Protein AF-A0A381TYD4-F1 (afdb_monomer)

Solvent-accessible surface area (backbone atoms only — not comparable to full-atom values): 4516 Å² total; per-residue (Å²): 135,86,84,78,76,80,72,80,73,76,75,76,67,67,74,88,34,72,67,45,53,50,51,51,49,51,52,48,52,54,50,50,54,55,58,47,46,70,58,51,51,43,54,50,37,48,74,73,70,48,58,74,67,60,38,52,53,52,54,52,49,56,56,48,49,55,61,64,48,38,73,76,77,101

Organism: NCBI:txid408172

Nearest PDB structures (foldseek):
  8bqs-assembly1_BD  TM=5.155E-01  e=7.695E+00  Tetrahymena thermophila SB210
  7tgh-assembly1_T5  TM=4.315E-01  e=5.156E+00  Tetrahymena thermophila

Sequence (74 aa):
MKAESVEDTFQVNKLWTKDFFLNLLVAHFLLAGFFSLFIVVPAFIEFRGGEVWEAGIIIATFGLAGVIVRPMAG

Foldseek 3Di:
DDPPPPPPPPVPDPCPDPVNVVVVVVVVVVVVVLVVCLVVVQVVCVVVVHDNVVNVVVNVVSVVCCVVCVVVVD

pLDDT: mean 78.33, std 13.47, range [38.47, 94.0]

InterPro domains:
  IPR036259 MFS transporter superfamily [SSF103473] (17-74)

Mean predicted aligned error: 11.42 Å

Secondary structure (DSSP, 8-state):
--------------S--HHHHHHHHHHHHHHHHHHHHHHHHHHHHHHTT--HHHHHHHHHHHHHHHHHHHHHH-

Radius of gyration: 22.66 Å; Cα contacts (8 Å, |Δi|>4): 15; chains: 1; bounding box: 62×12×59 Å

Structure (mmCIF, N/CA/C/O backbone):
data_AF-A0A381TYD4-F1
#
_entry.id   AF-A0A381TYD4-F1
#
loop_
_atom_site.group_PDB
_atom_site.id
_atom_site.type_symbol
_atom_site.label_atom_id
_atom_site.label_alt_id
_atom_site.label_comp_id
_atom_site.label_asym_id
_atom_site.label_entity_id
_atom_site.label_seq_id
_atom_site.pdbx_PDB_ins_code
_atom_site.Cartn_x
_atom_site.Cartn_y
_atom_site.Cartn_z
_atom_site.occupancy
_atom_site.B_iso_or_equiv
_atom_site.auth_seq_id
_atom_site.auth_comp_id
_at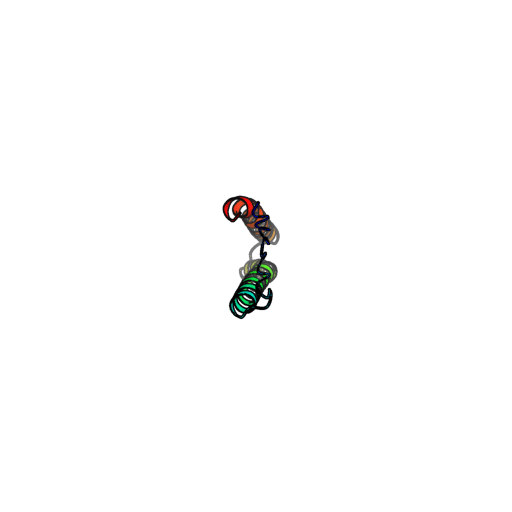om_site.auth_asym_id
_atom_site.auth_atom_id
_atom_site.pdbx_PDB_model_num
ATOM 1 N N . MET A 1 1 ? 45.541 4.779 -42.162 1.00 41.03 1 MET A N 1
ATOM 2 C CA . MET A 1 1 ? 45.419 4.939 -40.697 1.00 41.03 1 MET A CA 1
ATOM 3 C C . MET A 1 1 ? 43.928 5.006 -40.404 1.00 41.03 1 MET A C 1
ATOM 5 O O . MET A 1 1 ? 43.264 5.891 -40.920 1.00 41.03 1 MET A O 1
ATOM 9 N N . LYS A 1 2 ? 43.390 3.948 -39.796 1.00 38.47 2 LYS A N 1
ATOM 10 C CA . LYS A 1 2 ? 41.965 3.594 -39.774 1.00 38.47 2 LYS A CA 1
ATOM 11 C C . LYS A 1 2 ? 41.272 4.402 -38.669 1.00 38.47 2 LYS A C 1
ATOM 13 O O . LYS A 1 2 ? 41.534 4.158 -37.498 1.00 38.47 2 LYS A O 1
ATOM 18 N N . ALA A 1 3 ? 40.459 5.388 -39.037 1.00 51.00 3 ALA A N 1
ATOM 19 C CA . ALA A 1 3 ? 39.559 6.050 -38.099 1.00 51.00 3 ALA A CA 1
ATOM 20 C C . ALA A 1 3 ? 38.297 5.188 -37.997 1.00 51.00 3 ALA A C 1
ATOM 22 O O . ALA A 1 3 ? 37.355 5.347 -38.766 1.00 51.00 3 ALA A O 1
ATOM 23 N N . GLU A 1 4 ? 38.343 4.191 -37.117 1.00 53.19 4 GLU A N 1
ATOM 24 C CA . GLU A 1 4 ? 37.176 3.401 -36.742 1.00 53.19 4 GLU A CA 1
ATOM 25 C C . GLU A 1 4 ? 36.390 4.248 -35.736 1.00 53.19 4 GLU A C 1
ATOM 27 O O . GLU A 1 4 ? 36.711 4.300 -34.550 1.00 53.19 4 GLU A O 1
ATOM 32 N N . SER A 1 5 ? 35.437 5.031 -36.246 1.00 53.50 5 SER A N 1
ATOM 33 C CA . SER A 1 5 ? 34.456 5.734 -35.430 1.00 53.50 5 SER A CA 1
ATOM 34 C C . SER A 1 5 ? 33.585 4.682 -34.759 1.00 53.50 5 SER A C 1
ATOM 36 O O . SER A 1 5 ? 32.695 4.110 -35.388 1.00 53.50 5 SER A O 1
ATOM 38 N N . VAL A 1 6 ? 33.877 4.404 -33.491 1.00 59.03 6 VAL A N 1
ATOM 39 C CA . VAL A 1 6 ? 32.971 3.683 -32.601 1.00 59.03 6 VAL A CA 1
ATOM 40 C 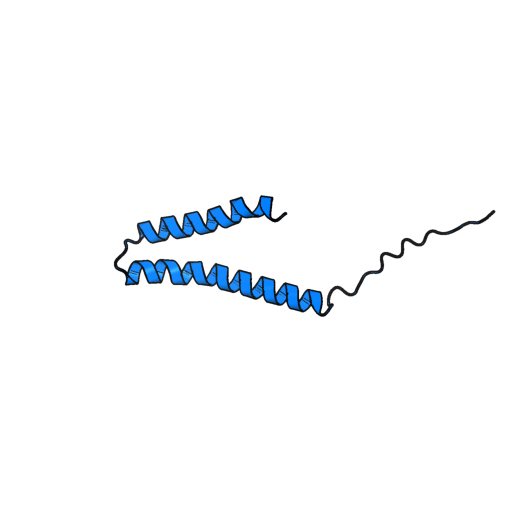C . VAL A 1 6 ? 31.745 4.576 -32.428 1.00 59.03 6 VAL A C 1
ATOM 42 O O . VAL A 1 6 ? 31.697 5.448 -31.565 1.00 59.03 6 VAL A O 1
ATOM 45 N N . GLU A 1 7 ? 30.785 4.426 -33.336 1.00 54.16 7 GLU A N 1
ATOM 46 C CA . GLU A 1 7 ? 29.417 4.857 -33.108 1.00 54.16 7 GLU A CA 1
ATOM 47 C C . GLU A 1 7 ? 28.903 4.009 -31.947 1.00 54.16 7 GLU A C 1
ATOM 49 O O . GLU A 1 7 ? 28.549 2.842 -32.117 1.00 54.16 7 GLU A O 1
ATOM 54 N N . ASP A 1 8 ? 28.911 4.584 -30.745 1.00 54.53 8 ASP A N 1
ATOM 55 C CA . ASP A 1 8 ? 28.113 4.099 -29.626 1.00 54.53 8 ASP A CA 1
ATOM 56 C C . ASP A 1 8 ? 26.646 4.193 -30.058 1.00 54.53 8 ASP A C 1
ATOM 58 O O . ASP A 1 8 ? 25.950 5.190 -29.841 1.00 54.53 8 ASP A O 1
ATOM 62 N N . THR A 1 9 ? 26.166 3.163 -30.754 1.00 50.75 9 THR A N 1
ATOM 63 C CA . THR A 1 9 ? 24.747 2.997 -31.011 1.00 50.75 9 THR A CA 1
ATOM 64 C C . THR A 1 9 ? 24.101 2.654 -29.679 1.00 50.75 9 THR A C 1
ATOM 66 O O . THR A 1 9 ? 23.861 1.485 -29.370 1.00 50.75 9 THR A O 1
ATOM 69 N N . PHE A 1 10 ? 23.785 3.678 -28.888 1.00 55.03 10 PHE A N 1
ATOM 70 C CA . PHE A 1 10 ? 22.672 3.612 -27.957 1.00 55.03 10 PHE A CA 1
ATOM 71 C C . PHE A 1 10 ? 21.441 3.327 -28.813 1.00 55.03 10 PHE A C 1
ATOM 73 O O . PHE A 1 10 ? 20.775 4.234 -29.309 1.00 55.03 10 PHE A O 1
ATOM 80 N N . GLN A 1 11 ? 21.186 2.045 -29.067 1.00 58.12 11 GLN A N 1
ATOM 81 C CA . GLN A 1 11 ? 19.933 1.573 -29.623 1.00 58.12 11 GLN A CA 1
ATOM 82 C C . GLN A 1 11 ? 18.874 1.987 -28.605 1.00 58.12 11 GLN A C 1
ATOM 84 O O . GLN A 1 11 ? 18.659 1.306 -27.601 1.00 58.12 11 GLN A O 1
ATOM 89 N N . VAL A 1 12 ? 18.274 3.161 -28.817 1.00 60.59 12 VAL A N 1
ATOM 90 C CA . VAL A 1 12 ? 17.132 3.651 -28.049 1.00 60.59 12 VAL A CA 1
ATOM 91 C C . VAL A 1 12 ? 15.977 2.724 -28.400 1.00 60.59 12 VAL A C 1
ATOM 93 O O . VAL A 1 12 ? 15.166 3.003 -29.284 1.00 60.59 12 VAL A O 1
ATOM 96 N N . ASN A 1 13 ? 15.952 1.558 -27.755 1.00 62.59 13 ASN A N 1
ATOM 97 C CA . ASN A 1 13 ? 14.834 0.641 -27.830 1.00 62.59 13 ASN A CA 1
ATOM 98 C C . ASN A 1 13 ? 13.579 1.439 -27.483 1.00 62.59 13 ASN A C 1
ATOM 100 O O . ASN A 1 13 ? 13.546 2.199 -26.512 1.00 62.59 13 ASN A O 1
ATOM 104 N N . LYS A 1 14 ? 12.560 1.318 -28.331 1.00 69.69 14 LYS A N 1
ATOM 105 C CA . LYS A 1 14 ? 11.327 2.091 -28.215 1.00 69.69 14 LYS A CA 1
ATOM 106 C C . LYS A 1 14 ? 10.722 1.825 -26.830 1.00 69.69 14 LYS A C 1
ATOM 108 O O . LYS A 1 14 ? 10.273 0.715 -26.562 1.00 69.69 14 LYS A O 1
ATOM 113 N N . LEU A 1 15 ? 10.716 2.843 -25.963 1.00 66.56 15 LEU A N 1
ATOM 114 C CA . LEU A 1 15 ? 10.237 2.764 -24.570 1.00 66.56 15 LEU A CA 1
ATOM 115 C C . LEU A 1 15 ? 8.875 2.069 -24.465 1.00 66.56 15 LEU A C 1
ATOM 117 O O . LEU A 1 15 ? 8.652 1.231 -23.602 1.00 66.56 15 LEU A O 1
ATOM 121 N N . TRP A 1 16 ? 7.990 2.358 -25.414 1.00 75.00 16 TRP A N 1
ATOM 122 C CA . TRP A 1 16 ? 6.665 1.763 -25.541 1.00 75.00 16 TRP A CA 1
ATOM 123 C C . TRP A 1 16 ? 6.699 0.375 -26.195 1.00 75.00 16 TRP A C 1
ATOM 125 O O . TRP A 1 16 ? 6.096 0.146 -27.245 1.00 75.00 16 TRP A O 1
ATOM 135 N N . THR A 1 17 ? 7.420 -0.554 -25.576 1.00 83.62 17 THR A N 1
ATOM 136 C CA . THR A 1 17 ? 7.361 -1.979 -25.922 1.00 83.62 17 THR A CA 1
ATOM 137 C C . THR A 1 17 ? 6.177 -2.631 -25.198 1.00 83.62 17 THR A C 1
ATOM 139 O O . THR A 1 17 ? 5.719 -2.133 -24.167 1.00 83.62 17 THR A O 1
ATOM 142 N N . LYS A 1 18 ? 5.649 -3.746 -25.722 1.00 82.44 18 LYS A N 1
ATOM 143 C CA . LYS A 1 18 ? 4.566 -4.501 -25.061 1.00 82.44 18 LYS A CA 1
ATOM 144 C C . LYS A 1 18 ? 4.923 -4.856 -23.612 1.00 82.44 18 LYS A C 1
ATOM 146 O O . LYS A 1 18 ? 4.078 -4.707 -22.736 1.00 82.44 18 LYS A O 1
ATOM 151 N N . ASP A 1 19 ? 6.180 -5.220 -23.364 1.00 83.44 19 ASP A N 1
ATOM 152 C CA . ASP A 1 19 ? 6.691 -5.538 -22.027 1.00 83.44 19 ASP A CA 1
ATOM 153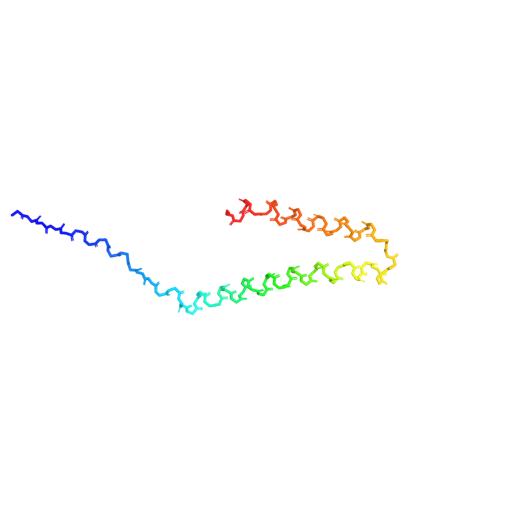 C C . ASP A 1 19 ? 6.644 -4.330 -21.085 1.00 83.44 19 ASP A C 1
ATOM 155 O O . ASP A 1 19 ? 6.261 -4.462 -19.927 1.00 83.44 19 ASP A O 1
ATOM 159 N N . PHE A 1 20 ? 6.946 -3.129 -21.591 1.00 84.81 20 PHE A N 1
ATOM 160 C CA . PHE A 1 20 ? 6.844 -1.897 -20.811 1.00 84.81 20 PHE A CA 1
ATOM 161 C C . PHE A 1 20 ? 5.393 -1.578 -20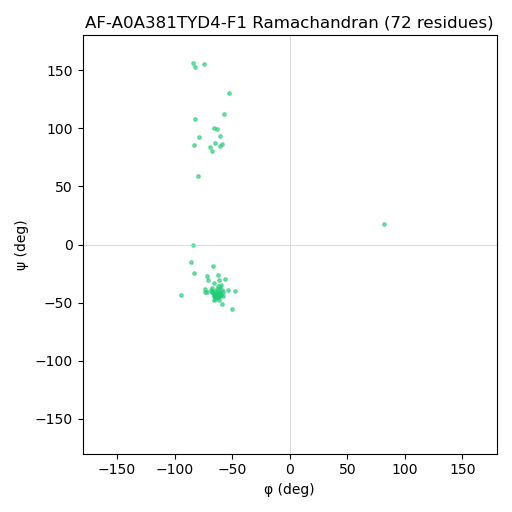.443 1.00 84.81 20 PHE A C 1
ATOM 163 O O . PHE A 1 20 ? 5.119 -1.234 -19.298 1.00 84.81 20 PHE A O 1
ATOM 170 N N . PHE A 1 21 ? 4.452 -1.742 -21.377 1.00 89.69 21 PHE A N 1
ATOM 171 C CA . PHE A 1 21 ? 3.026 -1.564 -21.093 1.00 89.69 21 PHE A CA 1
ATOM 172 C C . PHE A 1 21 ? 2.508 -2.567 -20.063 1.00 89.69 21 PHE A C 1
ATOM 174 O O . PHE A 1 21 ? 1.792 -2.169 -19.147 1.00 89.69 21 PHE A O 1
ATOM 181 N N . LEU A 1 22 ? 2.868 -3.849 -20.191 1.00 90.44 22 LEU A N 1
ATOM 182 C CA . LEU A 1 22 ? 2.483 -4.868 -19.212 1.00 90.44 22 LEU A CA 1
ATOM 183 C C . LEU A 1 22 ? 3.082 -4.558 -17.841 1.00 90.44 22 LEU A C 1
ATOM 185 O O . LEU A 1 22 ? 2.363 -4.603 -16.848 1.00 90.44 22 LEU A O 1
ATOM 189 N N . ASN A 1 23 ? 4.362 -4.188 -17.781 1.00 89.44 23 ASN A N 1
ATOM 190 C CA . ASN A 1 23 ? 5.014 -3.838 -16.525 1.00 89.44 23 ASN A CA 1
ATOM 191 C C . ASN A 1 23 ? 4.394 -2.586 -15.887 1.00 89.44 23 ASN A C 1
ATOM 193 O O . ASN A 1 23 ? 4.131 -2.571 -14.688 1.00 89.44 23 ASN A O 1
ATOM 197 N N . LEU A 1 24 ? 4.091 -1.559 -16.687 1.00 89.69 24 LEU A N 1
ATOM 198 C CA . LEU A 1 24 ? 3.401 -0.354 -16.228 1.00 89.69 24 LEU A CA 1
ATOM 199 C C . LEU A 1 24 ? 2.004 -0.684 -15.693 1.00 89.69 24 LEU A C 1
ATOM 201 O O . LEU A 1 24 ? 1.611 -0.175 -14.648 1.00 89.69 24 LEU A O 1
ATOM 205 N N . LEU A 1 25 ? 1.267 -1.550 -16.387 1.00 94.00 25 LEU A N 1
ATOM 206 C CA . LEU A 1 25 ? -0.070 -1.973 -15.989 1.00 94.00 25 LEU A CA 1
ATOM 207 C C . LEU A 1 25 ? -0.037 -2.784 -14.686 1.00 94.00 25 LEU A C 1
ATOM 209 O O . LEU A 1 25 ? -0.824 -2.520 -13.781 1.00 94.00 25 LEU A O 1
ATOM 213 N N . VAL A 1 26 ? 0.903 -3.723 -14.555 1.00 92.81 26 VAL A N 1
ATOM 214 C CA . VAL A 1 26 ? 1.118 -4.495 -13.320 1.00 92.81 26 VAL A CA 1
ATOM 215 C C . VAL A 1 26 ? 1.501 -3.570 -12.168 1.00 92.81 26 VAL A C 1
ATOM 217 O O . VAL A 1 26 ? 0.891 -3.645 -11.103 1.00 92.81 26 VAL A O 1
ATOM 220 N N . ALA A 1 27 ? 2.447 -2.654 -12.385 1.00 89.62 27 ALA A N 1
ATOM 221 C CA . ALA A 1 27 ? 2.823 -1.656 -11.389 1.00 89.62 27 ALA A CA 1
ATOM 222 C C . ALA A 1 27 ? 1.624 -0.783 -10.987 1.00 89.62 27 ALA A C 1
ATOM 224 O O . ALA A 1 27 ? 1.443 -0.492 -9.807 1.00 89.62 27 ALA A O 1
ATOM 225 N N . HIS A 1 28 ? 0.766 -0.419 -11.943 1.00 90.19 28 HIS A N 1
ATOM 226 C CA . HIS A 1 28 ? -0.444 0.349 -11.680 1.00 90.19 28 HIS A CA 1
ATOM 227 C C . HIS A 1 28 ? -1.451 -0.429 -10.826 1.00 90.19 28 HIS A C 1
ATOM 229 O O . HIS A 1 28 ? -1.975 0.121 -9.863 1.00 90.19 28 HIS A O 1
ATOM 235 N N . PHE A 1 29 ? -1.690 -1.710 -11.116 1.00 93.19 29 PHE A N 1
ATOM 236 C CA . PHE A 1 29 ? -2.581 -2.543 -10.303 1.00 93.19 29 PHE A CA 1
ATOM 237 C C . PHE A 1 29 ? -2.022 -2.821 -8.907 1.00 93.19 29 PHE A C 1
ATOM 239 O O . PHE A 1 29 ? -2.781 -2.798 -7.940 1.00 93.19 29 PHE A O 1
ATOM 246 N N . LEU A 1 30 ? -0.708 -3.024 -8.777 1.00 89.31 30 LEU A N 1
ATOM 247 C CA . LEU A 1 30 ? 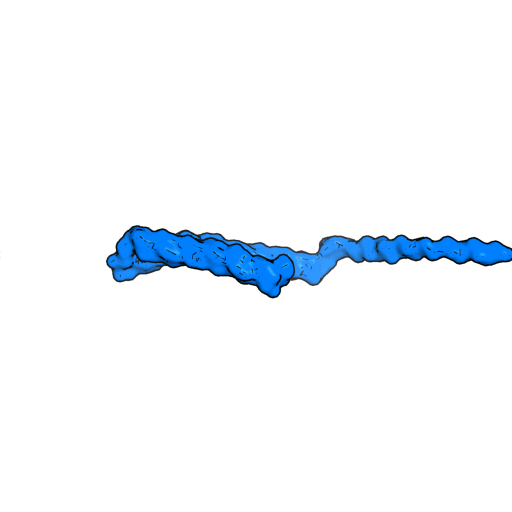-0.053 -3.151 -7.473 1.00 89.31 30 LEU A CA 1
ATOM 248 C C . LEU A 1 30 ? -0.195 -1.865 -6.655 1.00 89.31 30 LEU A C 1
ATOM 250 O O . LEU A 1 30 ? -0.553 -1.920 -5.481 1.00 89.31 30 LEU A O 1
ATOM 254 N N . LEU A 1 31 ? 0.018 -0.709 -7.287 1.00 87.81 31 LEU A N 1
ATOM 255 C CA . LEU A 1 31 ? -0.159 0.593 -6.654 1.00 87.81 31 LEU A CA 1
ATOM 256 C C . LEU A 1 31 ? -1.622 0.830 -6.251 1.00 87.81 31 LEU A C 1
ATOM 258 O O . LEU A 1 31 ? -1.895 1.252 -5.130 1.00 87.81 31 LEU A O 1
ATOM 262 N N . ALA A 1 32 ? -2.567 0.528 -7.142 1.00 91.00 32 ALA A N 1
ATOM 263 C CA . ALA A 1 32 ? -3.996 0.678 -6.888 1.00 91.00 32 ALA A CA 1
ATOM 264 C C . ALA A 1 32 ? -4.474 -0.238 -5.751 1.00 91.00 32 ALA A C 1
ATOM 266 O O . ALA A 1 32 ? -5.195 0.215 -4.863 1.00 91.00 32 ALA A O 1
ATOM 267 N N . GLY A 1 33 ? -4.034 -1.500 -5.734 1.00 87.38 33 GLY A N 1
ATOM 268 C CA . GLY A 1 33 ? -4.320 -2.437 -4.647 1.00 87.38 33 GLY A CA 1
ATOM 269 C C . GLY A 1 33 ? -3.728 -1.973 -3.317 1.00 87.38 33 GLY A C 1
ATOM 270 O O . GLY A 1 33 ? -4.415 -1.998 -2.296 1.00 87.38 33 GLY A O 1
ATOM 271 N N . PHE A 1 34 ? -2.493 -1.463 -3.338 1.00 85.38 34 PHE A N 1
ATOM 272 C CA . PHE A 1 34 ? -1.852 -0.882 -2.162 1.00 85.38 34 PHE A CA 1
ATOM 273 C C . PHE A 1 34 ? -2.654 0.296 -1.601 1.00 85.38 34 PHE A C 1
ATOM 275 O O . PHE A 1 34 ? 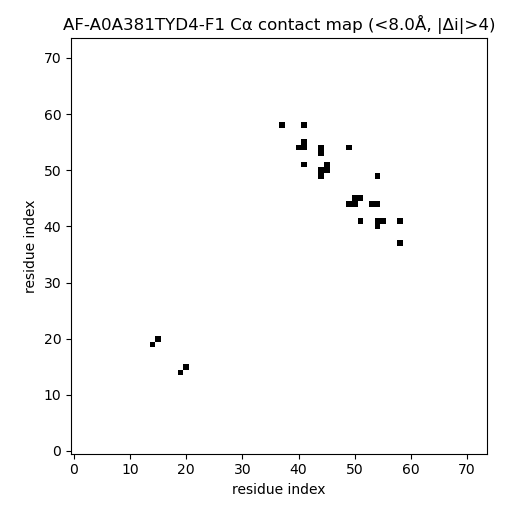-3.002 0.275 -0.427 1.00 85.38 34 PHE A O 1
ATOM 282 N N . PHE A 1 35 ? -3.030 1.282 -2.422 1.00 85.44 35 PHE A N 1
ATOM 283 C CA . PHE A 1 35 ? -3.850 2.410 -1.959 1.00 85.44 35 PHE A CA 1
ATOM 284 C C . PHE A 1 35 ? -5.262 2.000 -1.531 1.00 85.44 35 PHE A C 1
ATOM 286 O O . PHE A 1 35 ? -5.804 2.574 -0.589 1.00 85.44 35 PHE A O 1
ATOM 293 N N . SER A 1 36 ? -5.853 0.990 -2.172 1.00 88.19 36 SER A N 1
ATOM 294 C CA . SER A 1 36 ? -7.157 0.459 -1.766 1.00 88.19 36 SER A CA 1
ATOM 295 C C . SER A 1 36 ? -7.122 -0.110 -0.343 1.00 88.19 36 SER A C 1
ATOM 297 O O . SER A 1 36 ? -8.041 0.150 0.435 1.00 88.19 36 SER A O 1
ATOM 299 N N . LEU A 1 37 ? -6.040 -0.795 0.046 1.00 86.00 37 LEU A N 1
ATOM 300 C CA . LEU A 1 37 ? -5.861 -1.310 1.409 1.00 86.00 37 LEU A CA 1
ATOM 301 C C . LEU A 1 37 ? -5.883 -0.198 2.469 1.00 86.00 37 LEU A C 1
ATOM 303 O O . LEU A 1 37 ? -6.449 -0.415 3.537 1.00 86.00 37 LEU A O 1
ATOM 307 N N . PHE A 1 38 ? -5.371 1.004 2.174 1.00 82.75 38 PHE A N 1
ATOM 308 C CA . PHE A 1 38 ? -5.437 2.135 3.116 1.00 82.75 38 PHE A CA 1
ATOM 309 C C . PHE A 1 38 ? -6.867 2.560 3.451 1.00 82.75 38 PHE A C 1
ATOM 311 O O . PHE A 1 38 ? -7.092 3.113 4.521 1.00 82.75 38 PHE A O 1
ATOM 318 N N . ILE A 1 39 ? -7.824 2.313 2.556 1.00 84.75 39 ILE A N 1
ATOM 319 C CA . ILE A 1 39 ? -9.234 2.673 2.751 1.00 84.75 39 ILE A CA 1
ATOM 320 C C . ILE A 1 39 ? -10.012 1.492 3.339 1.00 84.75 39 ILE A C 1
ATOM 322 O O . ILE A 1 39 ? -10.812 1.663 4.256 1.00 84.75 39 ILE A O 1
ATOM 326 N N . VAL A 1 40 ? -9.772 0.281 2.830 1.00 86.62 40 VAL A N 1
ATOM 327 C CA . VAL A 1 40 ? -10.532 -0.916 3.218 1.00 86.62 40 VAL A CA 1
ATOM 328 C C . VAL A 1 40 ? -10.155 -1.404 4.616 1.00 86.62 40 VAL A C 1
ATOM 330 O O . VAL A 1 40 ? -11.031 -1.833 5.362 1.00 86.62 40 VAL A O 1
ATOM 333 N N . VAL A 1 41 ? -8.876 -1.338 4.996 1.00 84.88 41 VAL A N 1
ATOM 334 C CA . VAL A 1 41 ? -8.400 -1.874 6.282 1.00 84.88 41 VAL A CA 1
ATOM 335 C C . VAL A 1 41 ? -8.978 -1.113 7.485 1.00 84.88 41 VAL A C 1
ATOM 337 O O . VAL A 1 41 ? -9.518 -1.777 8.369 1.00 84.88 41 VAL A O 1
ATOM 340 N N . PRO A 1 42 ? -8.970 0.236 7.534 1.00 83.62 42 PRO A N 1
ATOM 341 C CA . PRO A 1 42 ? -9.615 0.981 8.618 1.00 83.62 42 PRO A CA 1
ATOM 342 C C . PRO A 1 42 ? -11.118 0.708 8.701 1.00 83.62 42 PRO A C 1
ATOM 344 O O . PRO A 1 42 ? -11.628 0.410 9.778 1.00 83.62 42 PRO A O 1
ATOM 347 N N . ALA A 1 43 ? -11.807 0.706 7.555 1.00 84.00 43 ALA A N 1
ATOM 348 C CA . ALA A 1 43 ? -13.239 0.421 7.491 1.00 84.00 43 ALA A CA 1
ATOM 349 C C . ALA A 1 43 ? -13.575 -1.002 7.976 1.00 84.00 43 ALA A C 1
ATOM 351 O O . ALA A 1 43 ? -14.601 -1.224 8.617 1.00 84.00 43 ALA A O 1
ATOM 352 N N . PHE A 1 44 ? -12.701 -1.978 7.706 1.00 84.25 44 PHE A N 1
ATOM 353 C CA . PHE A 1 44 ? -12.857 -3.344 8.200 1.00 84.25 44 PHE A CA 1
ATOM 354 C C . PHE A 1 44 ? -12.667 -3.441 9.719 1.00 84.25 44 PHE A C 1
ATOM 356 O O . PHE A 1 44 ? -13.402 -4.177 10.375 1.00 84.25 44 PHE A O 1
ATOM 363 N N . ILE A 1 45 ? -11.714 -2.701 10.290 1.00 83.94 45 ILE A N 1
ATOM 364 C CA . ILE A 1 45 ? -11.470 -2.675 11.741 1.00 83.94 45 ILE A CA 1
ATOM 365 C C . ILE A 1 45 ? -12.674 -2.074 12.468 1.00 83.94 45 ILE A C 1
ATOM 367 O O . ILE A 1 45 ? -13.186 -2.694 13.400 1.00 83.94 45 ILE A O 1
ATOM 371 N N . GLU A 1 46 ? -13.198 -0.947 11.982 1.00 83.50 46 GLU A N 1
ATOM 372 C CA . GLU A 1 46 ? -14.422 -0.340 12.522 1.00 83.50 46 GLU A CA 1
ATOM 373 C C . GLU A 1 46 ? -15.621 -1.295 12.419 1.00 83.50 46 GLU A C 1
ATOM 375 O O . GLU A 1 46 ? -16.355 -1.482 13.389 1.00 83.50 46 GLU A O 1
ATOM 380 N N . PHE A 1 47 ? -15.785 -1.986 11.283 1.00 84.56 47 PHE A N 1
ATOM 381 C CA . PHE A 1 47 ? -16.848 -2.983 11.103 1.00 84.56 47 PHE A CA 1
ATOM 382 C C . PHE A 1 47 ? -16.748 -4.158 12.091 1.00 84.56 47 PHE A C 1
ATOM 384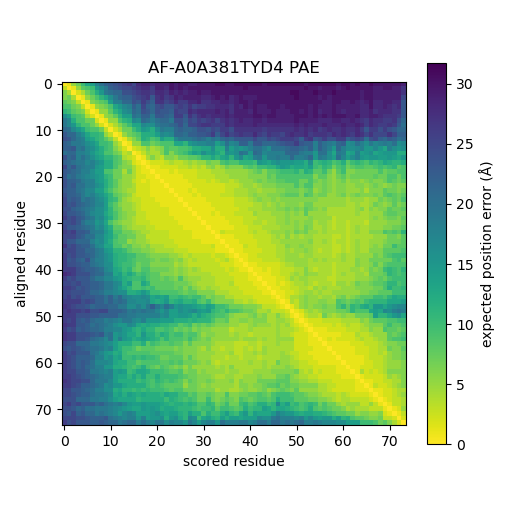 O O . PHE A 1 47 ? -17.759 -4.747 12.479 1.00 84.56 47 PHE A O 1
ATOM 391 N N . ARG A 1 48 ? -15.534 -4.516 12.520 1.00 83.50 48 ARG A N 1
ATOM 392 C CA . ARG A 1 48 ? -15.291 -5.568 13.518 1.00 83.50 48 ARG A CA 1
ATOM 393 C C . ARG A 1 48 ? -15.423 -5.071 14.963 1.00 83.50 48 ARG A C 1
ATOM 395 O O . ARG A 1 48 ? -15.298 -5.892 15.870 1.00 83.50 48 ARG A O 1
ATOM 402 N N . GLY A 1 49 ? -15.725 -3.787 15.167 1.00 84.19 49 GLY A N 1
ATOM 403 C CA . GLY A 1 49 ? -15.843 -3.154 16.481 1.00 84.19 49 GLY A CA 1
ATOM 404 C C . GLY A 1 49 ? -14.504 -2.730 17.088 1.00 84.19 49 GLY A C 1
ATOM 405 O O . GLY A 1 49 ? -14.437 -2.540 18.299 1.00 84.19 49 GLY A O 1
ATOM 406 N N . GLY A 1 50 ? -13.450 -2.630 16.272 1.00 80.06 50 GLY A N 1
ATOM 407 C CA . GLY A 1 50 ? -12.142 -2.131 16.693 1.00 80.06 50 GLY A CA 1
ATOM 408 C C . GLY A 1 50 ? -12.135 -0.615 16.883 1.00 80.06 50 GLY A C 1
ATOM 409 O O . GLY A 1 50 ? -12.948 0.110 16.301 1.00 80.06 50 GLY A O 1
ATOM 410 N N . GLU A 1 51 ? -11.215 -0.131 17.709 1.00 81.50 51 GLU A N 1
ATOM 411 C CA . GLU A 1 51 ? -11.078 1.299 17.984 1.00 81.50 51 GLU A CA 1
ATOM 412 C C . GLU A 1 51 ? -10.263 2.015 16.896 1.00 81.50 51 GLU A C 1
ATOM 414 O O . GLU A 1 51 ? -9.350 1.464 16.278 1.00 81.50 51 GLU A O 1
ATOM 419 N N . VAL A 1 52 ? -10.536 3.311 16.709 1.00 79.06 52 VAL A N 1
ATOM 420 C CA . VAL A 1 52 ? -9.886 4.168 15.697 1.00 79.06 52 VAL A CA 1
ATOM 421 C C . VAL A 1 52 ? -8.352 4.188 15.832 1.00 79.06 52 VAL A C 1
ATOM 423 O O . VAL A 1 52 ? -7.635 4.332 14.839 1.00 79.06 52 VAL A O 1
ATOM 426 N N . TRP A 1 53 ? -7.816 4.007 17.044 1.00 81.38 53 TRP A N 1
ATOM 427 C CA . TRP A 1 53 ? -6.367 3.979 17.269 1.00 81.38 53 TRP A CA 1
ATOM 428 C C . TRP A 1 53 ? -5.694 2.714 16.705 1.00 81.38 53 TRP A C 1
ATOM 430 O O . TRP A 1 53 ? -4.554 2.797 16.242 1.00 81.38 53 TRP A O 1
ATOM 440 N N . GLU A 1 54 ? -6.393 1.573 16.667 1.00 85.25 54 GLU A N 1
ATOM 441 C CA . GLU A 1 54 ? -5.880 0.315 16.102 1.00 85.25 54 GLU A CA 1
ATOM 442 C C . GLU A 1 54 ? -5.700 0.442 14.584 1.00 85.25 54 GLU A C 1
ATOM 444 O O . GLU A 1 54 ? -4.670 0.047 14.028 1.00 85.25 54 GLU A O 1
ATOM 449 N N . ALA A 1 55 ? -6.661 1.092 13.919 1.00 83.12 55 ALA A N 1
ATOM 450 C CA . ALA A 1 55 ? -6.559 1.434 12.504 1.00 83.12 55 ALA A CA 1
ATOM 451 C C . ALA A 1 55 ? -5.355 2.349 12.228 1.00 83.12 55 ALA A C 1
ATOM 453 O O . ALA A 1 55 ? -4.605 2.114 11.278 1.00 83.12 55 ALA A O 1
ATOM 454 N N . GLY A 1 56 ? -5.112 3.339 13.094 1.00 83.81 56 GLY A N 1
ATOM 455 C CA . GLY A 1 56 ? -3.953 4.228 12.994 1.00 83.81 56 GLY A CA 1
ATOM 456 C C . GLY A 1 56 ? -2.613 3.484 13.021 1.00 83.81 56 GLY A C 1
ATOM 457 O O . GLY A 1 56 ? -1.743 3.751 12.189 1.00 83.81 56 GLY A O 1
ATOM 458 N N . ILE A 1 57 ? -2.454 2.508 13.921 1.00 87.19 57 ILE A N 1
ATOM 459 C CA . ILE A 1 57 ? -1.224 1.703 14.031 1.00 87.19 57 ILE A CA 1
ATOM 460 C C . ILE A 1 57 ? -1.005 0.835 12.793 1.00 87.19 57 ILE A C 1
ATOM 462 O O . ILE A 1 57 ? 0.124 0.726 12.299 1.00 87.19 57 ILE A O 1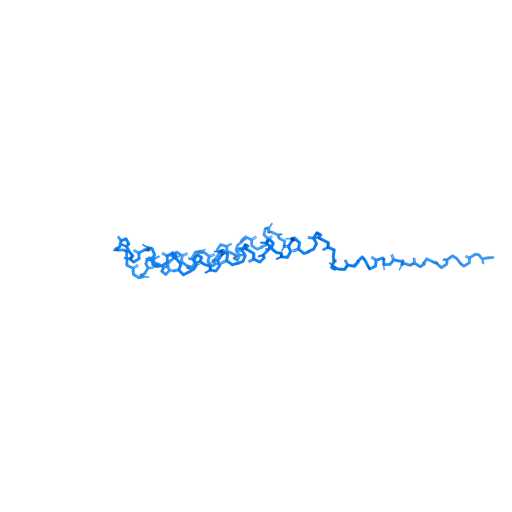
ATOM 466 N N . ILE A 1 58 ? -2.068 0.223 12.273 1.00 85.31 58 ILE A N 1
ATOM 467 C CA . ILE A 1 58 ? -1.968 -0.657 11.106 1.00 85.31 58 ILE A CA 1
ATOM 468 C C . ILE A 1 58 ? -1.563 0.148 9.870 1.00 85.31 58 ILE A C 1
ATOM 470 O O . ILE A 1 58 ? -0.636 -0.245 9.162 1.00 85.31 58 ILE A O 1
ATOM 474 N N . ILE A 1 59 ? -2.175 1.314 9.658 1.00 86.38 59 ILE A N 1
ATOM 475 C CA . ILE A 1 59 ? -1.827 2.216 8.555 1.00 86.38 59 ILE A CA 1
ATOM 476 C C . ILE A 1 59 ? -0.395 2.752 8.686 1.00 86.38 59 ILE A C 1
ATOM 478 O O . ILE A 1 59 ? 0.347 2.761 7.700 1.00 86.38 59 ILE A O 1
ATOM 482 N N . ALA A 1 60 ? 0.032 3.134 9.894 1.00 86.94 60 ALA A N 1
ATOM 483 C CA . ALA A 1 60 ? 1.405 3.573 10.147 1.00 86.94 60 ALA A CA 1
ATOM 484 C C . ALA A 1 60 ? 2.427 2.466 9.835 1.00 86.94 60 ALA A C 1
ATOM 486 O O . ALA A 1 60 ? 3.448 2.722 9.194 1.00 86.94 60 ALA A O 1
ATOM 487 N N . THR A 1 61 ? 2.125 1.225 10.224 1.00 86.75 61 THR A N 1
ATOM 488 C CA . THR A 1 61 ? 2.978 0.059 9.951 1.00 86.75 61 THR A CA 1
ATOM 489 C C . THR A 1 61 ? 3.026 -0.263 8.459 1.00 86.75 61 THR A C 1
ATOM 491 O O . THR A 1 61 ? 4.103 -0.525 7.928 1.00 86.75 61 THR A O 1
ATOM 494 N N . PHE A 1 62 ? 1.892 -0.180 7.754 1.00 84.75 62 PHE A N 1
ATOM 495 C CA . PHE A 1 62 ? 1.831 -0.346 6.297 1.00 84.75 62 PHE A CA 1
ATOM 496 C C . PHE A 1 62 ? 2.679 0.699 5.560 1.00 84.75 62 PHE A C 1
ATOM 498 O O . PHE A 1 62 ? 3.431 0.356 4.646 1.00 84.75 62 PHE A O 1
ATOM 505 N N . GLY A 1 63 ? 2.607 1.964 5.983 1.00 83.69 63 GLY A N 1
ATOM 506 C CA . GLY A 1 63 ? 3.455 3.031 5.449 1.00 83.69 63 GLY A CA 1
ATOM 507 C C . GLY A 1 63 ? 4.943 2.784 5.714 1.00 83.69 63 GLY A C 1
ATOM 508 O O . GLY A 1 63 ? 5.763 2.902 4.802 1.00 83.69 63 GLY A O 1
ATOM 509 N N . LEU A 1 64 ? 5.292 2.377 6.939 1.00 86.50 64 LEU A N 1
ATOM 510 C CA . LEU A 1 64 ? 6.671 2.081 7.333 1.00 86.50 64 LEU A CA 1
ATOM 511 C C . LEU A 1 64 ? 7.244 0.874 6.576 1.00 86.50 64 LEU A C 1
ATOM 513 O O . LEU A 1 64 ? 8.390 0.918 6.131 1.00 86.50 64 LEU A O 1
ATOM 517 N N . ALA A 1 65 ? 6.446 -0.175 6.374 1.00 84.31 65 ALA A N 1
ATOM 518 C CA . ALA A 1 65 ? 6.838 -1.348 5.599 1.00 84.31 65 ALA A CA 1
ATOM 519 C C . ALA A 1 65 ? 7.241 -0.958 4.170 1.00 84.31 65 ALA A C 1
ATOM 521 O O . ALA A 1 65 ? 8.268 -1.420 3.678 1.00 84.31 65 ALA A O 1
ATOM 522 N N . GLY A 1 66 ? 6.507 -0.037 3.536 1.00 78.62 66 GLY A N 1
ATOM 523 C CA . GLY A 1 66 ? 6.874 0.498 2.222 1.00 78.62 66 GLY A CA 1
ATOM 524 C C . GLY A 1 66 ? 8.234 1.206 2.208 1.00 78.62 66 GLY A C 1
ATOM 525 O O . GLY A 1 66 ? 8.981 1.073 1.241 1.00 78.62 66 GLY A O 1
ATOM 526 N N . VAL A 1 67 ? 8.590 1.916 3.284 1.00 83.56 67 VAL A N 1
ATOM 527 C CA . VAL A 1 67 ? 9.890 2.599 3.424 1.00 83.56 67 VAL A CA 1
ATOM 528 C C . VAL A 1 67 ? 11.028 1.608 3.676 1.00 83.56 67 VAL A C 1
ATOM 530 O O . VAL A 1 67 ? 12.094 1.766 3.089 1.00 83.56 67 VAL A O 1
ATOM 533 N N . ILE A 1 68 ? 10.805 0.583 4.505 1.00 85.00 68 ILE A N 1
ATOM 534 C CA . ILE A 1 68 ? 11.813 -0.436 4.852 1.00 85.00 68 ILE A CA 1
ATOM 535 C C . ILE A 1 68 ? 12.094 -1.373 3.674 1.00 85.00 68 ILE A C 1
ATOM 537 O O . ILE A 1 68 ? 13.244 -1.726 3.426 1.00 85.00 68 ILE A O 1
ATOM 541 N N . VAL A 1 69 ? 11.057 -1.772 2.936 1.00 80.75 69 VAL A N 1
ATOM 542 C CA . VAL A 1 69 ? 11.201 -2.671 1.782 1.00 80.75 69 VAL A CA 1
ATOM 543 C C . VAL A 1 69 ? 11.858 -1.952 0.602 1.00 80.75 69 VAL A C 1
ATOM 545 O O . VAL A 1 69 ? 12.542 -2.590 -0.195 1.00 80.75 69 VAL A O 1
ATOM 548 N N . ARG A 1 70 ? 11.717 -0.622 0.509 1.00 78.06 70 ARG A N 1
ATOM 549 C CA . ARG A 1 70 ? 12.275 0.195 -0.579 1.00 78.06 70 ARG A CA 1
ATOM 550 C C . ARG A 1 70 ? 13.771 -0.055 -0.845 1.00 78.06 70 ARG A C 1
ATOM 552 O O . ARG A 1 70 ? 14.077 -0.439 -1.965 1.00 78.06 70 ARG A O 1
ATOM 559 N N . PRO A 1 71 ? 14.687 0.062 0.137 1.00 79.56 71 PRO A N 1
ATOM 560 C CA . PRO A 1 71 ? 16.113 -0.207 -0.076 1.00 79.56 71 PRO A CA 1
ATOM 561 C C . PRO A 1 71 ? 16.447 -1.678 -0.371 1.00 79.56 71 PRO A C 1
ATOM 563 O O . PRO A 1 71 ? 17.527 -1.960 -0.876 1.00 79.56 71 PRO A O 1
ATOM 566 N N . MET A 1 72 ? 15.559 -2.628 -0.061 1.00 77.62 72 MET A N 1
ATOM 567 C CA . MET A 1 72 ? 15.756 -4.039 -0.426 1.00 77.62 72 MET A CA 1
ATOM 568 C C . MET A 1 72 ? 15.311 -4.341 -1.861 1.00 77.62 72 MET A C 1
ATOM 570 O O . MET A 1 72 ? 15.782 -5.306 -2.457 1.00 77.62 72 MET A O 1
ATOM 574 N N . ALA A 1 73 ? 14.389 -3.541 -2.400 1.00 71.94 73 ALA A N 1
ATOM 575 C CA . ALA A 1 73 ? 13.877 -3.675 -3.758 1.00 71.94 73 ALA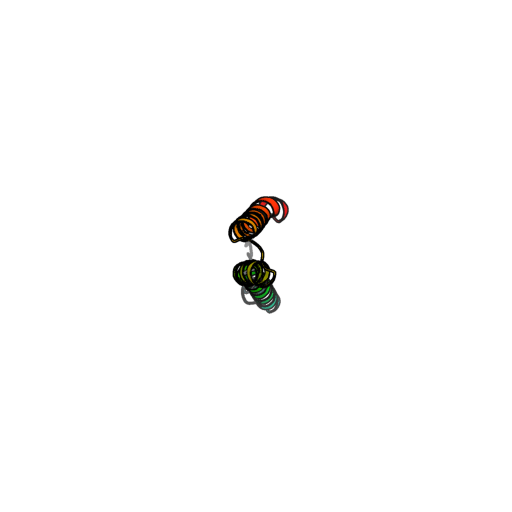 A CA 1
ATOM 576 C C . ALA A 1 73 ? 14.743 -2.945 -4.807 1.00 71.94 73 ALA A C 1
ATOM 578 O O . ALA A 1 73 ? 14.599 -3.237 -5.996 1.00 71.94 73 ALA A O 1
ATOM 579 N N . GLY A 1 74 ? 15.637 -2.043 -4.380 1.00 47.31 74 GLY A N 1
ATOM 580 C CA . GLY A 1 74 ? 16.565 -1.297 -5.241 1.00 47.31 74 GLY A CA 1
ATOM 581 C C . GLY A 1 74 ? 16.814 0.121 -4.755 1.00 47.31 74 GLY A C 1
ATOM 582 O O . GLY A 1 74 ? 15.846 0.915 -4.758 1.00 47.31 74 GLY A O 1
#